Protein AF-A0AAE0CPQ1-F1 (afdb_monomer_lite)

Organism: NCBI:txid168575

Foldseek 3Di:
DDPVPPPDAAAPVGQAFADPDDPDAQQAFQDKDFDDPDHGRGGPDIDTHHGGDD

InterPro domains:
  IPR002130 Cyclophilin-type peptidyl-prolyl cis-trans isomerase domain [PF00160] (9-53)
  IPR002130 Cyclophilin-type peptidyl-prolyl cis-trans isomerase domain [PR00153] (30-45)
  IPR002130 Cyclophilin-type peptidyl-prolyl cis-trans isomerase domain [PR00153] (45-54)
  IPR002130 Cyclophilin-type peptidyl-prolyl cis-trans isomerase domain [PS50072] (1-54)
  IPR029000 Cyclophilin-like domain superfamily [G3DSA:2.40.100.10] (1-54)
  IPR029000 Cyclophilin-like domain superfamily [SSF50891] (2-53)

Sequence (54 aa):
MTERNGLRGESIYDDGFTDENLVNKHTGPGIISMAIIAPGTNGSQFLICTVNTK

Radius of gyration: 12.08 Å; chains: 1; bounding box: 22×26×33 Å

pLDDT: mean 84.2, std 8.51, range [51.53, 93.0]

Secondary structure (DSSP, 8-state):
---SSSS---BTTBT-B----------STT-EEE--SSTT-B-S-EEE-SS---

Structure (mmCIF, N/CA/C/O backbone):
data_AF-A0AAE0CPQ1-F1
#
_entry.id   AF-A0AAE0CPQ1-F1
#
loop_
_atom_site.group_PDB
_atom_site.id
_atom_site.type_symbol
_atom_site.label_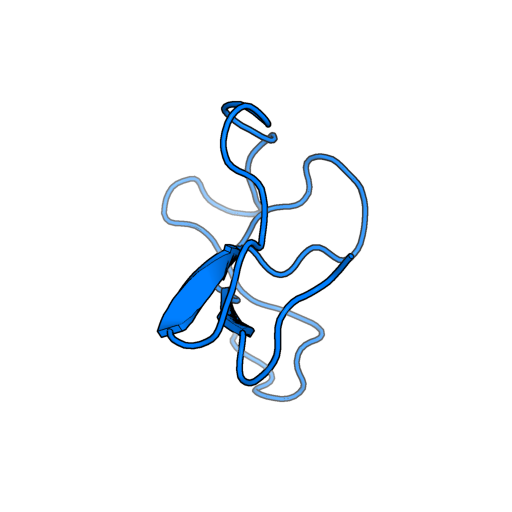atom_id
_atom_site.label_alt_id
_atom_site.label_comp_id
_atom_site.label_asym_id
_atom_site.label_entity_id
_atom_site.label_seq_id
_atom_site.pdbx_PDB_ins_code
_atom_site.Cartn_x
_atom_site.Cartn_y
_atom_site.Cartn_z
_atom_site.occupancy
_atom_site.B_iso_or_equiv
_atom_site.auth_seq_id
_atom_site.auth_comp_id
_atom_site.auth_asym_id
_atom_site.auth_atom_id
_atom_site.pdbx_PDB_model_num
ATOM 1 N N . MET A 1 1 ? 6.361 -9.307 -14.166 1.00 51.53 1 MET A N 1
ATOM 2 C CA . MET A 1 1 ? 5.460 -10.472 -13.964 1.00 51.53 1 MET A CA 1
ATOM 3 C C . MET A 1 1 ? 5.014 -10.481 -12.512 1.00 51.53 1 MET A C 1
ATOM 5 O O . MET A 1 1 ? 5.872 -10.425 -11.641 1.00 51.53 1 MET A O 1
ATOM 9 N N . THR A 1 2 ? 3.708 -10.505 -12.240 1.00 64.88 2 THR A N 1
ATOM 10 C CA . THR A 1 2 ? 3.187 -10.583 -10.867 1.00 64.88 2 THR A CA 1
ATOM 11 C C . THR A 1 2 ? 3.164 -12.040 -10.411 1.00 64.88 2 THR A C 1
ATOM 13 O O . THR A 1 2 ? 2.480 -12.876 -10.993 1.00 64.88 2 THR A O 1
ATOM 16 N N . GLU A 1 3 ? 3.930 -12.359 -9.368 1.00 79.31 3 GLU A N 1
ATOM 17 C CA . GLU A 1 3 ? 4.083 -13.737 -8.873 1.00 79.31 3 GLU A CA 1
ATOM 18 C C . GLU A 1 3 ? 2.940 -14.169 -7.936 1.00 79.31 3 GLU A C 1
ATOM 20 O O . GLU A 1 3 ? 2.888 -15.320 -7.512 1.00 79.31 3 GLU A O 1
ATOM 25 N N . ARG A 1 4 ? 2.001 -13.253 -7.628 1.00 79.88 4 ARG A N 1
ATOM 26 C CA . ARG A 1 4 ? 0.802 -13.462 -6.780 1.00 79.88 4 ARG A CA 1
ATOM 27 C C . ARG A 1 4 ? 1.086 -14.092 -5.405 1.00 79.88 4 ARG A C 1
ATOM 29 O O . ARG A 1 4 ? 0.178 -14.591 -4.753 1.00 79.88 4 ARG A O 1
ATOM 36 N N . ASN A 1 5 ? 2.335 -14.039 -4.964 1.00 84.25 5 ASN A N 1
ATOM 37 C CA . ASN A 1 5 ? 2.854 -14.616 -3.726 1.00 84.25 5 ASN A CA 1
ATOM 38 C C . ASN A 1 5 ? 3.270 -13.536 -2.709 1.00 84.25 5 ASN A C 1
ATOM 40 O O . ASN A 1 5 ? 3.821 -13.864 -1.665 1.00 84.25 5 ASN A O 1
ATOM 44 N N . GLY A 1 6 ? 3.048 -12.255 -3.026 1.00 79.88 6 GLY A N 1
ATOM 45 C CA . GLY A 1 6 ? 3.446 -11.126 -2.182 1.00 79.88 6 GLY A CA 1
ATOM 46 C C . GLY A 1 6 ? 4.928 -10.740 -2.272 1.00 79.88 6 GLY A C 1
ATOM 47 O O . GLY A 1 6 ? 5.332 -9.771 -1.643 1.00 79.88 6 GLY A O 1
ATOM 48 N N . LEU A 1 7 ? 5.753 -11.420 -3.078 1.00 78.38 7 LEU A N 1
ATOM 49 C CA . LEU A 1 7 ? 7.174 -11.067 -3.221 1.00 78.38 7 LEU A CA 1
ATOM 50 C C . LEU A 1 7 ? 7.422 -9.979 -4.266 1.00 78.38 7 LEU A C 1
ATOM 52 O O . LEU A 1 7 ? 8.404 -9.249 -4.172 1.00 78.38 7 LEU A O 1
ATOM 56 N N . ARG A 1 8 ? 6.552 -9.877 -5.277 1.00 74.00 8 ARG A N 1
ATOM 57 C CA . ARG A 1 8 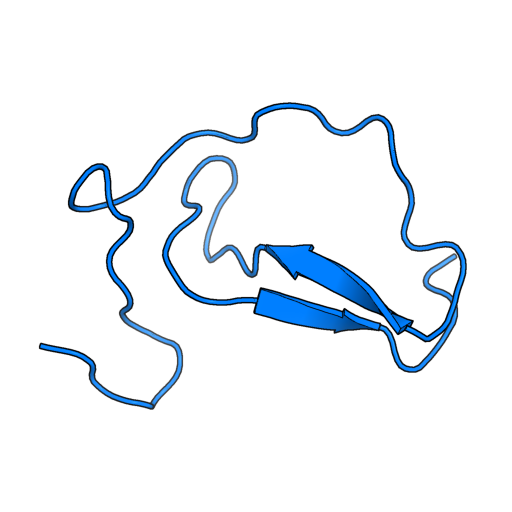? 6.726 -8.943 -6.396 1.00 74.00 8 ARG A CA 1
ATOM 58 C C . ARG A 1 8 ? 5.432 -8.221 -6.735 1.00 74.00 8 ARG A C 1
ATOM 60 O O . ARG A 1 8 ? 4.347 -8.799 -6.697 1.00 74.00 8 ARG A O 1
ATOM 67 N N . GLY A 1 9 ? 5.577 -6.956 -7.091 1.00 76.12 9 GLY A N 1
ATOM 68 C CA . GLY A 1 9 ? 4.539 -6.036 -7.534 1.00 76.12 9 GLY A CA 1
ATOM 69 C C . GLY A 1 9 ? 5.236 -4.770 -8.015 1.00 76.12 9 GLY A C 1
ATOM 70 O O . GLY A 1 9 ? 6.284 -4.431 -7.480 1.00 76.12 9 GLY A O 1
ATOM 71 N N . GLU A 1 10 ? 4.700 -4.122 -9.036 1.00 83.00 10 GLU A N 1
ATOM 72 C CA . GLU A 1 10 ? 5.351 -2.993 -9.705 1.00 83.00 10 GLU A CA 1
ATOM 73 C C . GLU A 1 10 ? 4.464 -1.764 -9.555 1.00 83.00 10 GLU A C 1
ATOM 75 O O . GLU A 1 10 ? 3.238 -1.862 -9.659 1.00 83.00 10 GLU A O 1
ATOM 80 N N . SER A 1 11 ? 5.070 -0.625 -9.248 1.00 84.94 11 SER A N 1
ATOM 81 C CA . SER A 1 11 ? 4.341 0.634 -9.181 1.00 84.94 11 SER A CA 1
ATOM 82 C C . SER A 1 11 ? 4.116 1.195 -10.589 1.00 84.94 11 SER A C 1
ATOM 84 O O . SER A 1 11 ? 4.676 0.717 -11.568 1.00 84.94 11 SER A O 1
ATOM 86 N N . ILE A 1 12 ? 3.325 2.260 -10.712 1.00 87.88 12 ILE A N 1
ATOM 87 C CA . ILE A 1 12 ? 3.243 3.008 -11.980 1.00 87.88 12 ILE A CA 1
ATOM 88 C C . ILE A 1 12 ? 4.516 3.824 -12.275 1.00 87.88 12 ILE A C 1
ATOM 90 O O . ILE A 1 12 ? 4.618 4.433 -13.335 1.00 87.88 12 ILE A O 1
ATOM 94 N N . TYR A 1 13 ? 5.450 3.855 -11.323 1.00 85.88 13 TYR A N 1
ATOM 95 C CA . TYR A 1 13 ? 6.757 4.503 -11.396 1.00 85.88 13 TYR A CA 1
ATOM 96 C C . TYR A 1 13 ? 7.879 3.464 -11.570 1.00 85.88 13 TYR A C 1
ATOM 98 O O . TYR A 1 13 ? 8.984 3.673 -11.079 1.00 85.88 13 TYR A O 1
ATOM 106 N N . ASP A 1 14 ? 7.575 2.329 -12.207 1.00 78.75 14 ASP A N 1
ATOM 107 C CA . ASP A 1 14 ? 8.448 1.159 -12.357 1.00 78.75 14 ASP A CA 1
ATOM 108 C C . ASP A 1 14 ? 8.666 0.405 -11.019 1.00 78.75 14 ASP A C 1
ATOM 110 O O . ASP A 1 14 ? 7.710 0.163 -10.266 1.00 78.75 14 ASP A O 1
ATOM 114 N N . ASP A 1 15 ? 9.906 0.009 -10.708 1.00 76.50 15 ASP A N 1
ATOM 115 C CA . ASP A 1 15 ? 10.262 -0.971 -9.663 1.00 76.50 15 ASP A CA 1
ATOM 116 C C . ASP A 1 15 ? 9.747 -0.637 -8.247 1.00 76.50 15 ASP A C 1
ATOM 118 O O . ASP A 1 15 ? 9.454 -1.545 -7.467 1.00 76.50 15 ASP A O 1
ATOM 122 N N . GLY A 1 16 ? 9.600 0.644 -7.900 1.00 82.12 16 GLY A N 1
ATOM 123 C CA . GLY A 1 16 ? 9.040 1.068 -6.618 1.00 82.12 16 GLY A CA 1
ATOM 124 C C . GLY A 1 16 ? 9.271 2.543 -6.308 1.00 82.12 16 GLY A C 1
ATOM 125 O O . GLY A 1 16 ? 9.969 3.247 -7.034 1.00 82.12 16 GLY A O 1
ATOM 126 N N . PHE A 1 17 ? 8.683 3.017 -5.210 1.00 86.94 17 PHE A N 1
ATOM 127 C CA . PHE A 1 17 ? 8.775 4.416 -4.791 1.00 86.94 17 PHE A CA 1
ATOM 128 C C . PHE A 1 17 ? 8.912 4.581 -3.272 1.00 86.94 17 PHE A C 1
ATOM 130 O O . PHE A 1 17 ? 8.545 3.714 -2.473 1.00 86.94 17 PHE A O 1
ATOM 137 N N . THR A 1 18 ? 9.454 5.731 -2.873 1.00 88.44 18 THR A N 1
ATOM 138 C CA . THR A 1 18 ? 9.713 6.076 -1.472 1.00 88.44 18 THR A CA 1
ATOM 139 C C . THR A 1 18 ? 8.432 6.385 -0.703 1.00 88.44 18 THR A C 1
ATOM 141 O O . THR A 1 18 ? 7.418 6.752 -1.292 1.00 88.44 18 THR A O 1
ATOM 144 N N . ASP A 1 19 ? 8.477 6.282 0.624 1.00 87.69 19 ASP A N 1
ATOM 145 C CA . ASP A 1 19 ? 7.370 6.715 1.480 1.00 87.69 19 ASP A CA 1
ATOM 146 C C . ASP A 1 19 ? 7.093 8.212 1.282 1.00 87.69 19 ASP A C 1
ATOM 148 O O . ASP A 1 19 ? 7.998 9.036 1.406 1.00 87.69 19 ASP A O 1
ATOM 152 N N . GLU A 1 20 ? 5.846 8.566 0.968 1.00 87.69 20 GLU A N 1
ATOM 153 C CA . GLU A 1 20 ? 5.460 9.964 0.750 1.00 87.69 20 GLU A CA 1
ATOM 154 C C . GLU A 1 20 ? 5.430 10.734 2.075 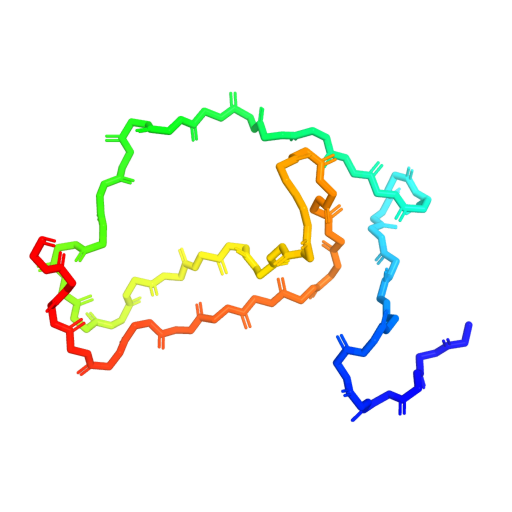1.00 87.69 20 GLU A C 1
ATOM 156 O O . GLU A 1 20 ? 6.025 11.804 2.203 1.00 87.69 20 GLU A O 1
ATOM 161 N N . ASN A 1 21 ? 4.728 10.188 3.073 1.00 85.00 21 ASN A N 1
ATOM 162 C CA . ASN A 1 21 ? 4.586 10.785 4.393 1.00 85.00 21 ASN A CA 1
ATOM 163 C C . ASN A 1 21 ? 4.002 9.776 5.403 1.00 85.00 21 ASN A C 1
ATOM 165 O O . ASN A 1 21 ? 3.192 8.927 5.037 1.00 85.00 21 ASN A O 1
ATOM 169 N N . LEU A 1 22 ? 4.341 9.911 6.690 1.00 86.31 22 LEU A N 1
ATOM 170 C CA . LEU A 1 22 ? 3.888 9.022 7.778 1.00 86.31 22 LEU A CA 1
ATOM 171 C C . LEU A 1 22 ? 2.978 9.730 8.801 1.00 86.31 22 LEU A C 1
ATOM 173 O O . LEU A 1 22 ? 2.999 9.425 9.993 1.00 86.31 22 LEU A O 1
ATOM 177 N N . VAL A 1 23 ? 2.176 10.700 8.354 1.00 90.38 23 VAL A N 1
ATOM 178 C CA . VAL A 1 23 ? 1.284 11.473 9.243 1.00 90.38 23 VAL A CA 1
ATOM 179 C C . VAL A 1 23 ? 0.090 10.655 9.748 1.00 90.38 23 VAL A C 1
ATOM 181 O O . VAL A 1 23 ? -0.328 10.825 10.894 1.00 90.38 23 VAL A O 1
ATOM 184 N N . ASN A 1 24 ? -0.452 9.753 8.927 1.00 87.75 24 ASN A N 1
ATOM 185 C CA . ASN A 1 24 ? -1.638 8.974 9.282 1.00 87.75 24 ASN A CA 1
ATOM 186 C C . ASN A 1 24 ? -1.254 7.674 9.996 1.00 87.75 24 ASN A C 1
ATOM 188 O O . ASN A 1 24 ? -0.448 6.892 9.497 1.00 87.75 24 ASN A O 1
ATOM 192 N N . LYS A 1 25 ? -1.876 7.425 11.152 1.00 88.75 25 LYS A N 1
ATOM 193 C CA . LYS A 1 25 ? -1.707 6.185 11.922 1.00 88.75 25 LYS A CA 1
ATOM 194 C C . LYS A 1 25 ? -2.785 5.165 11.564 1.00 88.75 25 LYS A C 1
ATOM 196 O O . LYS A 1 25 ? -3.889 5.533 11.170 1.00 88.75 25 LYS A O 1
ATOM 201 N N . HIS A 1 26 ? -2.493 3.885 11.779 1.00 90.44 26 HIS A N 1
ATOM 202 C CA . HIS A 1 26 ? -3.451 2.784 11.622 1.00 90.44 26 HIS A CA 1
ATOM 203 C C . HIS A 1 26 ? -4.423 2.706 12.810 1.00 90.44 26 HIS A C 1
ATOM 205 O O . HIS A 1 26 ? -4.398 1.765 13.594 1.00 90.44 26 HIS A O 1
ATOM 211 N N . THR A 1 27 ? -5.285 3.715 12.942 1.00 91.44 27 THR A N 1
ATOM 212 C CA . THR A 1 27 ? -6.195 3.916 14.081 1.00 91.44 27 THR A CA 1
ATOM 213 C C . THR A 1 27 ? -7.432 3.009 14.118 1.00 91.44 27 THR A C 1
ATOM 215 O O . THR A 1 27 ? -8.244 3.128 15.041 1.00 91.44 27 THR A O 1
ATOM 218 N N . GLY A 1 28 ? -7.613 2.096 13.160 1.00 90.12 28 GLY A N 1
ATOM 219 C CA . GLY A 1 28 ? -8.749 1.183 13.178 1.00 90.12 28 GLY A CA 1
ATOM 220 C C . GLY A 1 28 ? -8.986 0.388 11.893 1.00 90.12 28 GLY A C 1
ATOM 221 O O . GLY 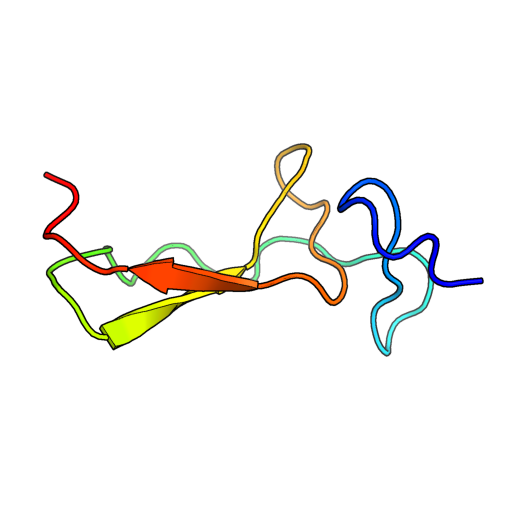A 1 28 ? -8.232 0.510 10.923 1.00 90.12 28 GLY A O 1
ATOM 222 N N . PRO A 1 29 ? -10.050 -0.436 11.889 1.00 93.00 29 PRO A N 1
ATOM 223 C CA . PRO A 1 29 ? -10.443 -1.227 10.734 1.00 93.00 29 PRO A CA 1
ATOM 224 C C . PRO A 1 29 ? -10.802 -0.363 9.518 1.00 93.00 29 PRO A C 1
ATOM 226 O O . PRO A 1 29 ? -11.375 0.715 9.659 1.00 93.00 29 PRO A O 1
ATOM 229 N N . GLY A 1 30 ? -10.510 -0.861 8.319 1.00 90.50 30 GLY A N 1
ATOM 230 C CA . GLY A 1 30 ? -10.814 -0.201 7.048 1.00 90.50 30 GLY A CA 1
ATOM 231 C C . GLY A 1 30 ? -9.744 0.779 6.561 1.00 90.50 30 GLY A C 1
ATOM 232 O O . GLY A 1 30 ? -9.848 1.267 5.439 1.00 90.50 30 GLY A O 1
ATOM 233 N N . ILE A 1 31 ? -8.700 1.043 7.352 1.00 92.94 31 ILE A N 1
ATOM 234 C CA . ILE A 1 31 ? -7.559 1.850 6.904 1.00 92.94 31 ILE A CA 1
ATOM 235 C C . ILE A 1 31 ? -6.753 1.065 5.872 1.00 92.94 31 ILE A C 1
ATOM 237 O O . ILE A 1 31 ? -6.399 -0.090 6.100 1.00 92.94 31 ILE A O 1
ATOM 241 N N . ILE A 1 32 ? -6.456 1.711 4.747 1.00 92.12 32 ILE A N 1
ATOM 242 C CA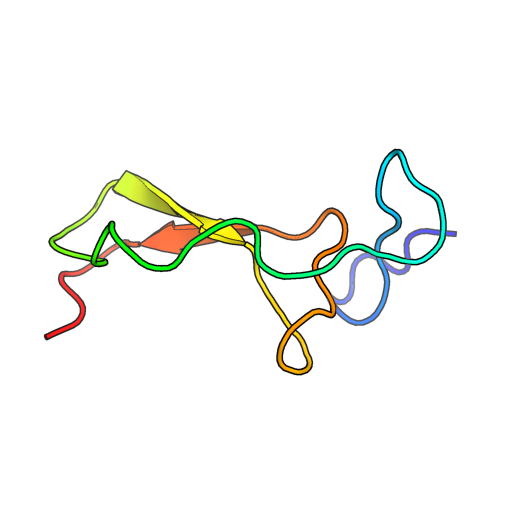 . ILE A 1 32 ? -5.622 1.160 3.679 1.00 92.12 32 ILE A CA 1
ATOM 243 C C . ILE A 1 32 ? -4.193 1.664 3.870 1.00 92.12 32 ILE A C 1
ATOM 245 O O . ILE A 1 32 ? -3.979 2.847 4.136 1.00 92.12 32 ILE A O 1
ATOM 249 N N . SER A 1 33 ? -3.213 0.776 3.728 1.00 90.88 33 SER A N 1
ATOM 250 C CA . SER A 1 33 ? -1.797 1.133 3.802 1.00 90.88 33 SER A CA 1
ATOM 251 C C . SER A 1 33 ? -0.977 0.353 2.784 1.00 90.88 33 SER A C 1
ATOM 253 O O . SER A 1 33 ? -1.357 -0.752 2.394 1.00 90.88 33 SER A O 1
ATOM 255 N N . MET A 1 34 ? 0.141 0.929 2.350 1.00 92.12 34 MET A N 1
ATOM 256 C CA . MET A 1 34 ? 1.065 0.255 1.448 1.00 92.12 34 MET A CA 1
ATOM 257 C C . MET A 1 34 ? 1.793 -0.864 2.188 1.00 92.12 34 MET A C 1
ATOM 259 O O . MET A 1 34 ? 2.285 -0.676 3.301 1.00 92.12 34 MET A O 1
ATOM 263 N N . ALA A 1 35 ? 1.844 -2.042 1.573 1.00 88.12 35 ALA A N 1
ATOM 264 C CA . ALA A 1 35 ? 2.669 -3.129 2.066 1.00 88.12 35 ALA A CA 1
ATOM 265 C C . ALA A 1 35 ? 4.098 -2.920 1.555 1.00 88.12 35 ALA A C 1
ATOM 267 O O . ALA A 1 35 ? 4.315 -2.776 0.351 1.00 88.12 35 ALA A O 1
ATOM 268 N N 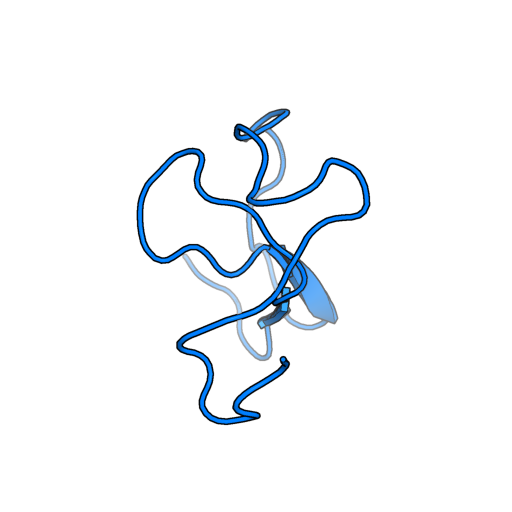. ILE A 1 36 ? 5.059 -2.916 2.477 1.00 82.38 36 ILE A N 1
ATOM 269 C CA . ILE A 1 36 ? 6.481 -2.739 2.178 1.00 82.38 36 ILE A CA 1
ATOM 270 C C . ILE A 1 36 ? 7.280 -3.963 2.620 1.00 82.38 36 ILE A C 1
ATOM 272 O O . ILE A 1 36 ? 6.974 -4.584 3.638 1.00 82.38 36 ILE A O 1
ATOM 276 N N . ILE A 1 37 ? 8.329 -4.292 1.865 1.00 77.62 37 ILE A N 1
ATOM 277 C CA . ILE A 1 37 ? 9.326 -5.305 2.252 1.00 77.62 37 ILE A CA 1
ATOM 278 C C . ILE A 1 37 ? 10.449 -4.638 3.068 1.00 77.62 37 ILE A C 1
ATOM 280 O O . ILE A 1 37 ? 10.995 -5.234 3.995 1.00 77.62 37 ILE A O 1
ATOM 284 N N . ALA A 1 38 ? 10.750 -3.376 2.752 1.00 78.44 38 ALA A N 1
ATOM 285 C CA . ALA A 1 38 ? 11.679 -2.493 3.453 1.00 78.44 38 ALA A CA 1
ATOM 286 C C . ALA A 1 38 ? 11.214 -1.018 3.353 1.00 78.44 38 ALA A C 1
ATOM 288 O O . ALA A 1 38 ? 10.449 -0.688 2.442 1.00 78.44 38 ALA A O 1
ATOM 289 N N . PRO A 1 39 ? 11.655 -0.108 4.243 1.00 79.75 39 PRO A N 1
ATOM 290 C CA . PRO A 1 39 ? 11.322 1.318 4.144 1.00 79.75 39 PRO A CA 1
ATOM 291 C C . PRO A 1 39 ? 11.630 1.886 2.751 1.00 79.75 39 PRO A C 1
ATOM 293 O O . PRO A 1 39 ? 12.688 1.602 2.191 1.00 79.75 39 PRO A O 1
ATOM 296 N N . GLY A 1 40 ? 10.706 2.664 2.186 1.00 77.69 40 GLY A N 1
ATOM 297 C CA . GLY A 1 40 ? 10.849 3.252 0.853 1.00 77.69 40 GLY A CA 1
ATOM 298 C C . GLY A 1 40 ? 10.784 2.278 -0.332 1.00 77.69 40 GLY A C 1
ATOM 299 O O . GLY A 1 40 ? 11.226 2.640 -1.419 1.00 77.69 40 GLY A O 1
ATOM 300 N N . THR A 1 41 ? 10.250 1.065 -0.144 1.00 84.88 41 THR A N 1
ATOM 301 C CA . THR A 1 41 ? 10.036 0.074 -1.223 1.00 84.88 41 THR A CA 1
ATOM 302 C C . THR A 1 41 ? 8.550 -0.148 -1.512 1.00 84.88 41 THR A C 1
ATOM 304 O O . THR A 1 41 ? 8.069 -1.280 -1.582 1.00 84.88 41 THR A O 1
ATOM 307 N N . ASN A 1 42 ? 7.792 0.943 -1.649 1.00 88.56 42 ASN A N 1
ATOM 308 C CA . ASN A 1 42 ? 6.379 0.852 -1.999 1.00 88.56 42 ASN A CA 1
ATOM 309 C C . ASN A 1 42 ? 6.225 0.380 -3.451 1.00 88.56 42 ASN A C 1
ATOM 311 O O . ASN A 1 42 ? 6.868 0.906 -4.356 1.00 88.56 42 ASN A O 1
ATOM 315 N N . GLY A 1 43 ? 5.351 -0.604 -3.663 1.00 89.19 43 GLY A N 1
ATOM 316 C CA . GLY A 1 43 ? 5.012 -1.142 -4.982 1.00 89.19 43 GLY A CA 1
ATOM 317 C C . GLY A 1 43 ? 3.505 -1.091 -5.224 1.00 89.19 43 GLY A C 1
ATOM 318 O O . GLY A 1 43 ? 2.857 -0.082 -4.966 1.00 89.19 43 GLY A O 1
ATOM 319 N N . SER A 1 44 ? 2.922 -2.199 -5.682 1.00 89.56 44 SER A N 1
ATOM 320 C CA . SER A 1 44 ? 1.471 -2.320 -5.914 1.00 89.56 44 SER A CA 1
ATOM 321 C C . SER A 1 44 ? 0.704 -3.037 -4.800 1.00 89.56 44 SER A C 1
ATOM 323 O O . SER A 1 44 ? -0.498 -3.267 -4.925 1.00 89.56 44 SER A O 1
ATOM 325 N N . GLN A 1 45 ? 1.394 -3.495 -3.757 1.00 91.69 45 GLN A N 1
ATOM 326 C CA . GLN A 1 45 ? 0.781 -4.279 -2.690 1.00 91.69 45 GLN A CA 1
ATOM 327 C C . GLN A 1 45 ? 0.252 -3.362 -1.589 1.00 91.69 45 GLN A C 1
ATOM 329 O O . GLN A 1 45 ? 0.920 -2.415 -1.179 1.00 91.69 45 GLN A O 1
ATOM 334 N N . PHE A 1 46 ? -0.940 -3.669 -1.088 1.00 92.25 46 PHE A N 1
ATOM 335 C CA . PHE A 1 46 ? -1.582 -2.922 -0.015 1.00 92.25 46 PHE A CA 1
ATOM 336 C C . PHE A 1 46 ? -2.219 -3.874 0.994 1.00 92.25 46 PHE A C 1
ATOM 338 O O . PHE A 1 46 ? -2.518 -5.031 0.691 1.00 92.25 46 PHE A O 1
ATOM 345 N N . LEU A 1 47 ? -2.447 -3.360 2.194 1.00 91.31 47 LEU A N 1
ATOM 346 C CA . LEU A 1 47 ? -3.184 -4.024 3.257 1.00 91.31 47 LEU A CA 1
ATOM 347 C C . LEU A 1 47 ? -4.398 -3.192 3.658 1.00 91.31 47 LEU A C 1
ATOM 349 O O . LEU A 1 47 ? -4.418 -1.972 3.489 1.00 91.31 47 LEU A O 1
ATOM 353 N N . ILE A 1 48 ? -5.394 -3.874 4.216 1.00 92.62 48 ILE A N 1
ATOM 354 C CA . ILE A 1 48 ? -6.547 -3.260 4.868 1.00 92.62 48 ILE A CA 1
ATOM 355 C C . ILE A 1 48 ? -6.481 -3.663 6.337 1.00 92.62 48 ILE A C 1
ATOM 357 O O . ILE A 1 48 ? -6.508 -4.853 6.658 1.00 92.62 48 ILE A O 1
ATOM 361 N N . CYS A 1 49 ? -6.387 -2.688 7.235 1.00 92.44 49 CYS A N 1
ATOM 362 C CA . CYS A 1 49 ? -6.426 -2.941 8.668 1.00 92.44 49 CYS A CA 1
ATOM 363 C C . CYS A 1 49 ? -7.781 -3.563 9.033 1.00 92.44 49 CYS A C 1
ATOM 365 O O . CYS A 1 49 ? -8.831 -3.046 8.659 1.00 92.44 49 CYS A O 1
ATOM 367 N N . THR A 1 50 ? -7.780 -4.668 9.773 1.00 91.94 50 THR A N 1
ATOM 368 C CA . THR A 1 50 ? -9.005 -5.306 10.300 1.00 91.94 50 THR A CA 1
ATOM 369 C C . THR A 1 50 ? -9.193 -5.057 11.793 1.00 91.94 50 THR A C 1
ATOM 371 O O . THR A 1 50 ? -10.269 -5.287 12.337 1.00 91.94 50 THR A O 1
ATOM 374 N N . VAL A 1 51 ? -8.150 -4.554 12.449 1.00 89.31 51 VAL A N 1
ATOM 375 C CA . VAL A 1 51 ? -8.097 -4.200 13.866 1.00 89.31 51 VAL A CA 1
ATOM 376 C C . VAL A 1 51 ? -7.320 -2.896 14.026 1.00 89.31 51 VAL A C 1
ATOM 378 O O . VAL A 1 51 ? -6.636 -2.457 13.102 1.00 89.31 51 VAL A O 1
ATOM 381 N N . ASN A 1 52 ? -7.436 -2.269 15.194 1.00 81.12 52 ASN A N 1
ATOM 382 C CA . ASN A 1 52 ? -6.644 -1.091 15.530 1.00 81.12 52 ASN A CA 1
ATOM 383 C C . ASN A 1 52 ? -5.204 -1.506 15.868 1.00 81.12 52 ASN A C 1
ATOM 385 O O . ASN A 1 52 ? -5.001 -2.333 16.763 1.00 81.12 52 ASN A O 1
ATOM 389 N N . THR A 1 53 ? -4.225 -0.933 15.174 1.00 67.75 53 THR A N 1
ATOM 390 C CA . THR A 1 53 ? -2.805 -1.154 15.456 1.00 67.75 53 THR A CA 1
ATOM 391 C C . THR A 1 53 ? -2.374 -0.056 16.426 1.00 67.75 53 THR A C 1
ATOM 393 O O . THR A 1 53 ? -2.292 1.110 16.044 1.00 67.75 53 THR A O 1
ATOM 396 N N . LYS A 1 54 ? -2.212 -0.406 17.708 1.00 60.38 54 LYS A N 1
ATOM 397 C CA . LYS A 1 54 ? -1.810 0.548 18.757 1.00 60.38 54 LYS A CA 1
ATOM 398 C C . LYS A 1 54 ? -0.432 1.149 18.504 1.00 60.38 54 LYS A C 1
ATOM 400 O O . LYS A 1 54 ? 0.459 0.384 18.078 1.00 60.38 54 LYS A O 1
#